Protein AF-A0AAW2R3E1-F1 (afdb_monomer_lite)

Structure (mmCIF, N/CA/C/O backbone):
data_AF-A0AAW2R3E1-F1
#
_entry.id   AF-A0AAW2R3E1-F1
#
loop_
_atom_site.group_PDB
_atom_site.id
_atom_site.type_symbol
_atom_site.label_atom_id
_atom_site.label_alt_id
_atom_site.label_comp_id
_atom_site.label_asym_id
_atom_site.label_entity_id
_atom_site.label_seq_id
_atom_site.pdbx_PDB_ins_code
_atom_site.Cartn_x
_atom_site.Cartn_y
_atom_site.Cartn_z
_atom_site.occupancy
_atom_site.B_iso_or_equiv
_atom_site.auth_seq_id
_atom_site.auth_comp_id
_atom_site.auth_asym_id
_atom_site.auth_atom_id
_atom_site.pdbx_PDB_model_num
ATOM 1 N N . MET A 1 1 ? -11.290 8.138 23.178 1.00 70.69 1 MET A N 1
ATOM 2 C CA . MET A 1 1 ? -11.155 8.264 21.714 1.00 70.69 1 MET A CA 1
ATOM 3 C C . MET A 1 1 ? -10.761 6.908 21.169 1.00 70.69 1 MET A C 1
ATOM 5 O O . MET A 1 1 ? -9.964 6.234 21.815 1.00 70.69 1 MET A O 1
ATOM 9 N N . ARG A 1 2 ? -11.375 6.491 20.065 1.00 88.38 2 ARG A N 1
ATOM 10 C CA . ARG A 1 2 ? -11.081 5.219 19.397 1.00 88.38 2 ARG A CA 1
ATOM 11 C C . ARG A 1 2 ? -9.670 5.233 18.798 1.00 88.38 2 ARG A C 1
ATOM 13 O O . ARG A 1 2 ? -9.182 6.306 18.434 1.00 88.38 2 ARG A O 1
ATOM 20 N N . LYS A 1 3 ? -8.992 4.086 18.714 1.00 89.12 3 LYS A N 1
ATOM 21 C CA . LYS A 1 3 ? -7.607 4.036 18.204 1.00 89.12 3 LYS A CA 1
ATOM 22 C C . LYS A 1 3 ? -7.579 4.349 16.707 1.00 89.12 3 LYS A C 1
ATOM 24 O O . LYS A 1 3 ? -6.730 5.106 16.241 1.00 89.12 3 LYS A O 1
ATOM 29 N N . THR A 1 4 ? -8.578 3.860 15.976 1.00 91.50 4 THR A N 1
ATOM 30 C CA . THR A 1 4 ? -8.786 4.168 14.553 1.00 91.50 4 THR A CA 1
ATOM 31 C C . THR A 1 4 ? -9.031 5.659 14.314 1.00 91.50 4 THR A C 1
ATOM 33 O O . THR A 1 4 ? -8.464 6.239 13.391 1.00 91.50 4 THR A O 1
ATOM 36 N N . GLU A 1 5 ? -9.815 6.308 15.175 1.00 91.56 5 GLU A N 1
ATOM 37 C CA . GLU A 1 5 ? -10.100 7.746 15.118 1.00 91.56 5 GLU A CA 1
ATOM 38 C C . GLU A 1 5 ? -8.854 8.591 15.423 1.00 91.56 5 GLU A C 1
ATOM 40 O O . GLU A 1 5 ? -8.583 9.564 14.718 1.00 91.56 5 GLU A O 1
ATOM 45 N N . PHE A 1 6 ? -8.041 8.173 16.402 1.00 92.44 6 PHE A N 1
ATOM 46 C CA . PHE A 1 6 ? -6.749 8.803 16.681 1.00 92.44 6 PHE A CA 1
ATOM 47 C C . PHE A 1 6 ? -5.841 8.788 15.452 1.00 92.44 6 PHE A C 1
ATOM 49 O O . PHE A 1 6 ? -5.371 9.852 15.046 1.00 92.44 6 PHE A O 1
ATOM 56 N N . TYR A 1 7 ? -5.640 7.617 14.838 1.00 93.50 7 TYR A N 1
ATOM 57 C CA . TYR A 1 7 ? -4.780 7.501 13.661 1.00 93.50 7 TYR A CA 1
ATOM 58 C C . TYR A 1 7 ? -5.293 8.329 12.492 1.00 93.50 7 TYR A C 1
ATOM 60 O O . TYR A 1 7 ? -4.514 9.069 11.897 1.00 93.50 7 TYR A O 1
ATOM 68 N N . LYS A 1 8 ? -6.593 8.260 12.186 1.00 91.56 8 LYS A N 1
ATOM 69 C CA . LYS A 1 8 ? -7.190 9.045 11.098 1.00 91.56 8 LYS A CA 1
ATOM 70 C C . LYS A 1 8 ?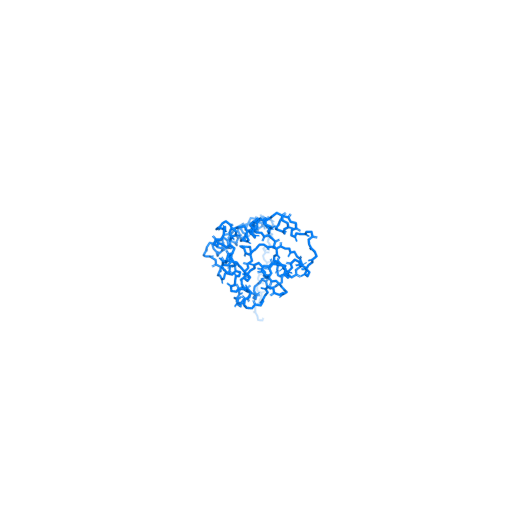 -6.939 10.542 11.278 1.00 91.56 8 LYS A C 1
ATOM 72 O O . LYS A 1 8 ? -6.458 11.190 10.357 1.00 91.56 8 LYS A O 1
ATOM 77 N N . LEU A 1 9 ? -7.220 11.074 12.468 1.00 88.94 9 LEU A N 1
ATOM 78 C CA . LEU A 1 9 ? -7.142 12.512 12.732 1.00 88.94 9 LEU A CA 1
ATOM 79 C C . LEU A 1 9 ? -5.705 13.034 12.850 1.00 88.94 9 LEU A C 1
ATOM 81 O O . LEU A 1 9 ? -5.425 14.128 12.366 1.00 88.94 9 LEU A O 1
ATOM 85 N N . HIS A 1 10 ? -4.814 12.277 13.495 1.00 88.25 10 HIS A N 1
ATOM 86 C CA . HIS A 1 10 ? -3.500 12.784 13.912 1.00 88.25 10 HIS A CA 1
ATOM 87 C C . HIS A 1 10 ? -2.332 12.243 13.087 1.00 88.25 10 HIS A C 1
ATOM 89 O O . HIS A 1 10 ? -1.281 12.876 13.069 1.00 88.25 10 HIS A O 1
ATOM 95 N N . VAL A 1 11 ? -2.493 11.092 12.427 1.00 91.62 11 VAL A N 1
ATOM 96 C CA . VAL A 1 11 ? -1.415 10.436 11.671 1.00 91.62 11 VAL A CA 1
ATOM 97 C C . VAL A 1 11 ? -1.705 10.468 10.177 1.00 91.62 11 VAL A C 1
ATOM 99 O O . VAL A 1 11 ? -0.964 11.099 9.431 1.00 91.62 11 VAL A O 1
ATOM 102 N N . LEU A 1 12 ? -2.794 9.834 9.730 1.00 91.31 12 LEU A N 1
ATOM 103 C CA . LEU A 1 12 ? -3.047 9.621 8.300 1.00 91.31 12 LEU A CA 1
ATOM 104 C C . LEU A 1 12 ? -3.230 10.948 7.545 1.00 91.31 12 LEU A C 1
ATOM 106 O O . LEU A 1 12 ? -2.727 11.090 6.438 1.00 91.31 12 LEU A O 1
ATOM 110 N N . ASN A 1 13 ? -3.876 11.938 8.170 1.00 90.50 13 ASN A N 1
ATOM 111 C CA . ASN A 1 13 ? -4.088 13.266 7.582 1.00 90.50 13 ASN A CA 1
ATOM 112 C C . ASN A 1 13 ? -2.808 14.086 7.371 1.00 90.50 13 ASN A C 1
ATOM 114 O O . ASN A 1 13 ? -2.841 15.062 6.631 1.00 90.50 13 ASN A O 1
ATOM 118 N N . ARG A 1 14 ? -1.711 13.750 8.057 1.00 92.12 14 ARG A N 1
ATOM 119 C CA . ARG A 1 14 ? -0.466 14.537 8.043 1.00 92.12 14 ARG A CA 1
ATOM 120 C C . ARG A 1 14 ? 0.730 13.686 7.646 1.00 92.12 14 ARG A C 1
ATOM 122 O O . ARG A 1 14 ? 1.859 14.020 7.976 1.00 92.12 14 ARG A O 1
ATOM 129 N N . ILE A 1 15 ? 0.488 12.557 6.983 1.00 91.25 15 ILE A N 1
ATOM 130 C CA . ILE A 1 15 ? 1.507 11.522 6.826 1.00 91.25 15 ILE A CA 1
ATOM 131 C C . ILE A 1 15 ? 2.708 11.974 5.988 1.00 91.25 15 ILE A C 1
ATOM 133 O O . ILE A 1 15 ? 3.830 11.550 6.248 1.00 91.25 15 ILE A O 1
ATOM 137 N N . GLU A 1 16 ? 2.481 12.878 5.036 1.00 88.31 16 GLU A N 1
ATOM 138 C CA . GLU A 1 16 ? 3.524 13.506 4.219 1.00 88.31 16 GLU A CA 1
ATOM 139 C C . GLU A 1 16 ? 4.341 14.551 4.997 1.00 88.31 16 GLU A C 1
ATOM 141 O O . GLU A 1 16 ? 5.484 14.825 4.644 1.00 88.31 16 GLU A O 1
ATOM 146 N N . GLU A 1 17 ? 3.778 15.114 6.072 1.00 91.81 17 GLU A N 1
ATOM 147 C CA . GLU A 1 17 ? 4.441 16.098 6.941 1.00 91.81 17 GLU A CA 1
ATOM 148 C C . GLU A 1 17 ? 5.324 15.429 8.008 1.00 91.81 17 GLU A C 1
ATOM 150 O O . GLU A 1 17 ? 6.119 16.099 8.668 1.00 91.81 17 GLU A O 1
ATOM 155 N N . LEU A 1 18 ? 5.165 14.118 8.217 1.00 91.50 18 LEU A N 1
ATOM 156 C CA . LEU A 1 18 ? 5.939 13.361 9.194 1.00 91.50 18 LEU A CA 1
ATOM 157 C C . LEU A 1 18 ? 7.349 13.073 8.670 1.00 91.50 18 LEU A C 1
ATOM 159 O O . LEU A 1 18 ? 7.546 12.707 7.512 1.00 91.50 18 LEU A O 1
ATOM 163 N N . GLU A 1 19 ? 8.329 13.163 9.569 1.00 93.25 19 GLU A N 1
ATOM 164 C CA . GLU A 1 19 ? 9.696 12.720 9.302 1.00 93.25 19 GLU A CA 1
ATOM 165 C C . GLU A 1 19 ? 9.715 11.238 8.896 1.00 93.25 19 GLU A C 1
ATOM 167 O O . GLU A 1 19 ? 9.007 10.426 9.493 1.00 93.25 19 GLU A O 1
ATOM 172 N N . THR A 1 20 ? 10.534 10.886 7.898 1.00 91.94 20 THR A N 1
ATOM 173 C CA . THR A 1 20 ? 10.589 9.546 7.286 1.00 91.94 20 THR A CA 1
ATOM 174 C C . THR A 1 20 ? 10.667 8.421 8.316 1.00 91.94 20 THR A C 1
ATOM 176 O O . THR A 1 20 ? 9.826 7.526 8.298 1.00 91.94 20 THR A O 1
ATOM 179 N N . ASP A 1 21 ? 11.607 8.486 9.260 1.00 91.81 21 ASP A N 1
ATOM 180 C CA . ASP A 1 21 ? 11.803 7.415 10.245 1.00 91.81 21 ASP A CA 1
ATOM 181 C C . ASP A 1 21 ? 10.606 7.280 11.200 1.00 91.81 21 ASP A C 1
ATOM 183 O O . ASP A 1 21 ? 10.192 6.173 11.560 1.00 91.81 21 ASP A O 1
ATOM 187 N N . VAL A 1 22 ? 10.007 8.412 11.582 1.00 93.62 22 VAL A N 1
ATOM 188 C CA . VAL A 1 22 ? 8.828 8.457 12.456 1.00 93.62 22 VAL A CA 1
ATOM 189 C C . VAL A 1 22 ? 7.605 7.913 11.723 1.00 93.62 22 VAL A C 1
ATOM 191 O O . VAL A 1 22 ? 6.894 7.060 12.261 1.00 93.62 22 VAL A O 1
ATOM 194 N N . ARG A 1 23 ? 7.374 8.362 10.486 1.00 94.62 23 ARG A N 1
ATOM 195 C CA . ARG A 1 23 ? 6.297 7.885 9.614 1.00 94.62 23 ARG A CA 1
ATOM 196 C C . ARG A 1 23 ? 6.382 6.379 9.429 1.00 94.62 23 ARG A C 1
ATOM 198 O O . ARG A 1 23 ? 5.396 5.682 9.662 1.00 94.62 23 ARG A O 1
ATOM 205 N N . ASP A 1 24 ? 7.550 5.884 9.039 1.00 94.38 24 ASP A N 1
ATOM 206 C CA . ASP A 1 24 ? 7.749 4.481 8.708 1.00 94.38 24 ASP A CA 1
ATOM 207 C C . ASP A 1 24 ? 7.547 3.602 9.954 1.00 94.38 24 ASP A C 1
ATOM 209 O O . ASP A 1 24 ? 6.831 2.601 9.897 1.00 94.38 24 ASP A O 1
ATOM 213 N N . SER A 1 25 ? 8.070 4.018 11.112 1.00 95.06 25 SER A N 1
ATOM 214 C CA . SER A 1 25 ? 7.866 3.332 12.398 1.00 95.06 25 SER A CA 1
ATOM 215 C C . SER A 1 25 ? 6.389 3.265 12.816 1.00 95.06 25 SER A C 1
ATOM 217 O O . SER A 1 25 ? 5.878 2.200 13.195 1.00 95.06 25 SER A O 1
ATOM 219 N N . ILE A 1 26 ? 5.663 4.382 12.697 1.00 94.81 26 ILE A N 1
ATOM 220 C CA . ILE A 1 26 ? 4.228 4.433 13.005 1.00 94.81 26 ILE A CA 1
ATOM 221 C C . ILE A 1 26 ? 3.444 3.550 12.032 1.00 94.81 26 ILE A C 1
ATOM 223 O O . ILE A 1 26 ? 2.590 2.777 12.466 1.00 94.81 26 ILE A O 1
ATOM 227 N N . MET A 1 27 ? 3.739 3.620 10.733 1.00 95.75 27 MET A N 1
ATOM 228 C CA . MET A 1 27 ? 3.038 2.827 9.725 1.00 95.75 27 MET A CA 1
ATOM 229 C C . MET A 1 27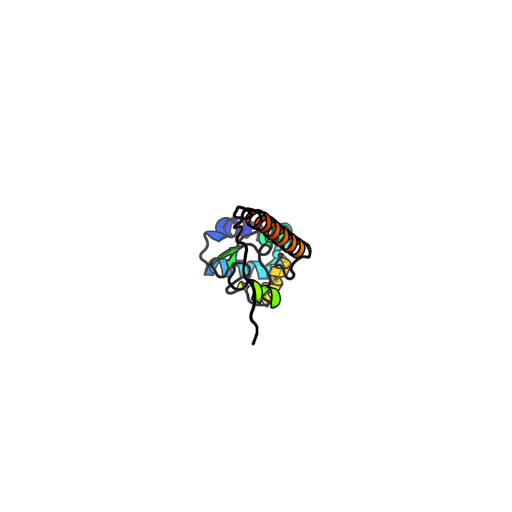 ? 3.290 1.333 9.884 1.00 95.75 27 MET A C 1
ATOM 231 O O . MET A 1 27 ? 2.353 0.552 9.747 1.00 95.75 27 MET A O 1
ATOM 235 N N . LEU A 1 28 ? 4.500 0.918 10.252 1.00 95.38 28 LEU A N 1
ATOM 236 C CA . LEU A 1 28 ? 4.775 -0.481 10.582 1.00 95.38 28 LEU A CA 1
ATOM 237 C C . LEU A 1 28 ? 3.956 -0.947 11.785 1.00 95.38 28 LEU A C 1
ATOM 239 O O . LEU A 1 28 ? 3.377 -2.030 11.740 1.00 95.38 28 LEU A O 1
ATOM 243 N N . SER A 1 29 ? 3.845 -0.111 12.818 1.00 95.12 29 SER A N 1
ATOM 244 C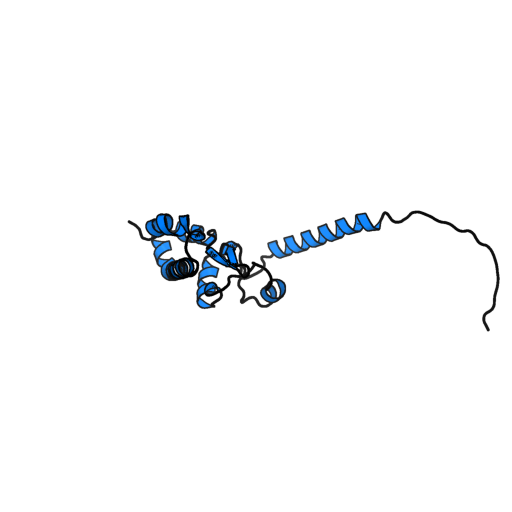 CA . SER A 1 29 ? 3.009 -0.406 13.987 1.00 95.12 29 SER A CA 1
ATOM 245 C C . SER A 1 29 ? 1.531 -0.532 13.592 1.00 95.12 29 SER A C 1
ATOM 247 O O . SER A 1 29 ? 0.856 -1.480 13.982 1.00 95.12 29 SER A O 1
ATOM 249 N N . ILE A 1 30 ? 1.036 0.368 12.735 1.00 95.19 30 ILE A N 1
ATOM 250 C CA . ILE A 1 30 ? -0.333 0.309 12.205 1.00 95.19 30 ILE A CA 1
ATOM 251 C C . ILE A 1 30 ? -0.567 -0.972 11.392 1.00 95.19 30 ILE A C 1
ATOM 253 O O . ILE A 1 30 ? -1.617 -1.593 11.543 1.00 95.19 30 ILE A O 1
ATOM 257 N N . LEU A 1 31 ? 0.387 -1.385 10.551 1.00 94.62 31 LEU A N 1
ATOM 258 C CA . LEU A 1 31 ? 0.286 -2.623 9.768 1.00 94.62 31 LEU A CA 1
ATOM 259 C C . LEU A 1 31 ? 0.241 -3.864 10.668 1.00 94.62 31 LEU A C 1
ATOM 261 O O . LEU A 1 31 ? -0.562 -4.762 10.422 1.00 94.62 31 LEU A O 1
ATOM 265 N N . GLN A 1 32 ? 1.044 -3.894 11.734 1.00 93.19 32 GLN A N 1
ATOM 266 C CA . GLN A 1 32 ? 1.041 -4.986 12.714 1.00 93.19 32 GLN A CA 1
ATOM 267 C C . GLN A 1 32 ? -0.289 -5.090 13.471 1.00 93.19 32 GLN A C 1
ATOM 269 O O . GLN A 1 32 ? -0.759 -6.193 13.749 1.00 93.19 32 GLN A O 1
ATOM 274 N N . GLU A 1 33 ? -0.913 -3.953 13.775 1.00 93.12 33 GLU A N 1
ATOM 275 C CA . GLU A 1 33 ? -2.189 -3.875 14.498 1.00 93.12 33 GLU A CA 1
ATOM 276 C C . GLU A 1 33 ? -3.419 -3.838 13.573 1.00 93.12 33 GLU A C 1
ATOM 278 O O . GLU A 1 33 ? -4.562 -3.693 14.022 1.00 93.12 33 GLU A O 1
ATOM 283 N N . LEU A 1 34 ? -3.205 -3.972 12.262 1.00 91.56 34 LEU A N 1
ATOM 284 C CA . LEU A 1 34 ? -4.243 -3.832 11.247 1.00 91.56 34 LEU A CA 1
ATOM 285 C C . LEU A 1 34 ? -5.465 -4.734 11.490 1.00 91.56 34 LEU A C 1
ATOM 287 O O . LEU A 1 34 ? -6.584 -4.230 11.342 1.00 91.56 34 LEU A O 1
ATOM 291 N N . PRO A 1 35 ? -5.327 -6.019 11.884 1.00 89.06 35 PRO A N 1
ATOM 292 C CA . PRO A 1 35 ? -6.486 -6.863 12.153 1.00 89.06 35 PRO A CA 1
ATOM 293 C C . PRO A 1 35 ? -7.386 -6.293 13.254 1.00 89.06 35 PRO A C 1
ATOM 295 O O . PRO A 1 35 ? -8.606 -6.288 13.100 1.00 89.06 35 PRO A O 1
ATOM 298 N N . GLN A 1 36 ? -6.806 -5.764 14.336 1.00 90.88 36 GLN A N 1
ATOM 299 C CA . GLN A 1 36 ? -7.563 -5.187 15.451 1.00 90.88 36 GLN A CA 1
ATOM 300 C C . GLN A 1 36 ? -8.222 -3.865 15.043 1.00 90.88 36 GLN A C 1
ATOM 302 O O . GLN A 1 36 ? -9.396 -3.640 15.341 1.00 90.88 36 GLN A O 1
ATOM 307 N N . LEU A 1 37 ? -7.504 -3.027 14.293 1.00 91.94 37 LEU A N 1
ATOM 308 C CA . LEU A 1 37 ? -8.032 -1.764 13.775 1.00 91.94 37 LEU A CA 1
ATOM 309 C C . LEU A 1 37 ? -9.197 -1.986 12.800 1.00 91.94 37 LEU A C 1
ATOM 311 O O . LEU A 1 37 ? -10.151 -1.215 12.808 1.00 91.94 37 LEU A O 1
ATOM 315 N N . CYS A 1 38 ? -9.170 -3.064 12.011 1.00 90.50 38 CYS A N 1
ATOM 316 C CA . CYS A 1 38 ? -10.273 -3.424 11.114 1.00 90.50 38 CYS A CA 1
ATOM 317 C C . CYS A 1 38 ? -11.522 -3.925 11.854 1.00 90.50 38 CYS A C 1
ATOM 319 O O . CYS A 1 38 ? -12.629 -3.748 11.350 1.00 90.50 38 CYS A O 1
ATOM 321 N N . VAL A 1 39 ? -11.362 -4.557 13.024 1.00 91.88 39 VAL A N 1
ATOM 322 C CA . VAL A 1 39 ? -12.497 -4.946 13.884 1.00 91.88 39 VAL A CA 1
ATOM 323 C C . VAL A 1 39 ? -13.176 -3.706 14.466 1.00 91.88 39 VAL A C 1
ATOM 325 O O . VAL A 1 39 ? -14.399 -3.661 14.565 1.00 91.88 39 VAL A O 1
ATOM 328 N N . GLU A 1 40 ? -12.389 -2.693 14.830 1.00 91.81 40 GLU A N 1
ATOM 329 C CA . GLU A 1 40 ? -12.896 -1.416 15.338 1.00 91.81 40 GLU A CA 1
ATOM 330 C C . GLU A 1 40 ? -13.523 -0.554 14.230 1.00 91.81 40 GLU A C 1
ATOM 332 O O . GLU A 1 40 ? -14.544 0.097 14.458 1.00 91.81 40 GLU A O 1
ATOM 337 N N . ASP A 1 41 ? -12.932 -0.556 13.032 1.00 91.75 41 ASP A N 1
ATOM 338 C CA . ASP A 1 41 ? -13.421 0.167 11.862 1.00 91.75 41 ASP A CA 1
ATOM 339 C C . ASP A 1 41 ? -13.033 -0.537 10.551 1.00 91.75 41 ASP A C 1
ATOM 341 O O . ASP A 1 41 ? -11.899 -0.456 10.074 1.00 91.75 41 ASP A O 1
ATOM 345 N N . ALA A 1 42 ? -14.008 -1.176 9.905 1.00 89.94 42 ALA A N 1
ATOM 346 C CA . ALA A 1 42 ? -13.788 -1.901 8.655 1.00 89.94 42 ALA A CA 1
ATOM 347 C C . ALA A 1 42 ? -13.332 -0.999 7.488 1.00 89.94 42 ALA A C 1
ATOM 349 O O . ALA A 1 42 ? -12.680 -1.486 6.561 1.00 89.94 42 ALA A O 1
ATOM 350 N N . SER A 1 43 ? -13.626 0.310 7.527 1.00 92.12 43 SER A N 1
ATOM 351 C CA . SER A 1 43 ? -13.171 1.268 6.505 1.00 92.12 43 SER A CA 1
ATOM 352 C C . SER A 1 43 ? -11.664 1.519 6.563 1.00 92.12 43 SER A C 1
ATOM 354 O O . SER A 1 43 ? -11.075 1.975 5.584 1.00 92.12 43 SER A O 1
ATOM 356 N N . PHE A 1 44 ? -11.023 1.203 7.693 1.00 92.69 44 PHE A N 1
ATOM 357 C CA . PHE A 1 44 ? -9.608 1.477 7.922 1.00 92.69 44 PHE A CA 1
ATOM 358 C C . PHE A 1 44 ? -8.713 0.780 6.893 1.00 92.69 44 PHE A C 1
ATOM 360 O O . PHE A 1 44 ? -7.760 1.376 6.392 1.00 92.69 44 PHE A O 1
ATOM 367 N N . ARG A 1 45 ? -9.075 -0.447 6.497 1.00 92.44 45 ARG A N 1
ATOM 368 C CA . ARG A 1 45 ? -8.361 -1.191 5.453 1.00 92.44 45 ARG A CA 1
ATOM 369 C C . ARG A 1 45 ? -8.397 -0.474 4.105 1.00 92.44 45 ARG A C 1
ATOM 371 O O . ARG A 1 45 ? -7.373 -0.373 3.440 1.00 92.44 45 ARG A O 1
ATOM 378 N N . GLU A 1 46 ? -9.564 0.034 3.717 1.00 94.06 46 GLU A N 1
ATOM 379 C CA . GLU A 1 46 ? -9.738 0.736 2.441 1.00 94.06 46 GLU A CA 1
ATOM 380 C C . GLU A 1 46 ? -9.017 2.089 2.433 1.00 94.06 46 GLU A C 1
ATOM 382 O O . GLU A 1 46 ? -8.473 2.503 1.412 1.00 94.06 46 GLU A O 1
ATOM 387 N N . ILE A 1 47 ? -8.937 2.756 3.585 1.00 94.50 47 ILE A N 1
ATOM 388 C CA . ILE A 1 47 ? -8.145 3.980 3.727 1.00 94.50 47 ILE A CA 1
ATOM 389 C C . ILE A 1 47 ? -6.662 3.673 3.500 1.00 94.50 47 ILE A C 1
ATOM 391 O O . ILE A 1 47 ? -6.038 4.305 2.652 1.00 94.50 47 ILE A O 1
ATOM 395 N N . LEU A 1 48 ? -6.104 2.672 4.189 1.00 95.19 48 LEU A N 1
ATOM 396 C CA . LEU A 1 48 ? -4.687 2.317 4.037 1.00 95.19 48 LEU A CA 1
ATOM 397 C C . LEU A 1 48 ? -4.336 1.802 2.642 1.00 95.19 48 LEU A C 1
ATOM 399 O O . LEU A 1 48 ? -3.241 2.066 2.157 1.00 95.19 48 LEU A O 1
ATOM 403 N N . ARG A 1 49 ? -5.261 1.101 1.981 1.00 95.38 49 ARG A N 1
ATOM 404 C CA . ARG A 1 49 ? -5.106 0.660 0.590 1.00 95.38 49 ARG A CA 1
ATOM 405 C C . ARG A 1 49 ? -4.799 1.818 -0.364 1.00 95.38 49 ARG A C 1
ATOM 407 O O . ARG A 1 49 ? -4.025 1.643 -1.306 1.00 95.38 49 ARG A O 1
ATOM 414 N N . ASN A 1 50 ? -5.424 2.971 -0.132 1.00 95.50 50 ASN A N 1
ATOM 415 C CA . ASN A 1 50 ? -5.355 4.133 -1.016 1.00 95.50 50 ASN A CA 1
ATOM 416 C C . ASN A 1 50 ? -4.415 5.236 -0.507 1.00 95.50 50 ASN A C 1
ATOM 418 O O . ASN A 1 50 ? -4.044 6.106 -1.289 1.00 95.50 50 ASN A O 1
ATOM 422 N N . LEU A 1 51 ? -4.009 5.189 0.763 1.00 95.75 51 LEU A N 1
ATOM 423 C CA . LEU A 1 51 ? -3.109 6.163 1.372 1.00 95.75 51 LEU A CA 1
ATOM 424 C C . LEU A 1 51 ? -1.687 6.042 0.819 1.00 95.75 51 LEU A C 1
ATOM 426 O O . LEU A 1 51 ? -1.140 4.943 0.743 1.00 95.75 51 LEU A O 1
ATOM 430 N N . GLU A 1 52 ? -1.069 7.172 0.490 1.00 95.75 52 GLU A N 1
ATOM 431 C CA . GLU A 1 52 ? 0.308 7.235 0.004 1.00 95.75 52 GLU A CA 1
ATOM 432 C C . GLU A 1 52 ? 1.278 7.344 1.183 1.00 95.75 52 GLU A C 1
ATOM 434 O O . GLU A 1 52 ? 1.496 8.411 1.745 1.00 95.75 52 GLU A O 1
ATOM 439 N N . PHE A 1 53 ? 1.833 6.207 1.600 1.00 95.94 53 PHE A N 1
ATOM 440 C CA . PHE A 1 53 ? 2.765 6.140 2.733 1.00 95.94 53 PHE A CA 1
ATOM 441 C C . PHE A 1 53 ? 3.981 5.250 2.474 1.00 95.94 53 PHE A C 1
ATOM 443 O O . PHE A 1 53 ? 4.899 5.228 3.290 1.00 95.94 53 PHE A O 1
ATOM 450 N N . LEU A 1 54 ? 3.987 4.496 1.371 1.00 96.25 54 LEU A N 1
ATOM 451 C CA . LEU A 1 54 ? 5.073 3.582 1.048 1.00 96.25 54 LEU A CA 1
ATOM 452 C C . LEU A 1 54 ? 6.147 4.320 0.250 1.00 96.25 54 LEU A C 1
ATOM 454 O O . LEU A 1 54 ? 5.831 4.806 -0.839 1.00 96.25 54 LEU A O 1
ATOM 458 N N . PRO A 1 55 ? 7.393 4.388 0.745 1.00 95.31 55 PRO A N 1
ATOM 459 C CA . PRO A 1 55 ? 8.489 4.969 -0.009 1.00 95.31 55 PRO A CA 1
ATOM 460 C C . PRO A 1 55 ? 8.849 4.091 -1.211 1.00 95.31 55 PRO A C 1
ATOM 462 O O . PRO A 1 55 ? 8.781 2.860 -1.148 1.00 95.31 55 PRO A O 1
ATOM 465 N N . THR A 1 56 ? 9.251 4.737 -2.301 1.00 95.31 56 THR A N 1
ATOM 466 C CA . THR A 1 56 ? 9.824 4.108 -3.499 1.00 95.31 56 THR A CA 1
ATOM 467 C C . THR A 1 56 ? 11.333 4.353 -3.572 1.00 95.31 56 THR A C 1
ATOM 469 O O . THR A 1 56 ? 11.918 4.948 -2.663 1.00 95.31 56 THR A O 1
ATOM 472 N N . ILE A 1 57 ? 11.999 3.875 -4.627 1.00 93.06 57 ILE A N 1
ATOM 473 C CA . ILE A 1 57 ? 13.445 4.071 -4.808 1.00 93.06 57 ILE A CA 1
ATOM 474 C C . ILE A 1 57 ? 13.821 5.545 -5.033 1.00 93.06 57 ILE A C 1
ATOM 476 O O . ILE A 1 57 ? 14.870 5.979 -4.561 1.00 93.06 57 ILE A O 1
ATOM 480 N N . SER A 1 58 ? 12.951 6.341 -5.666 1.00 92.19 58 SER A N 1
ATOM 481 C CA . SER A 1 58 ? 13.147 7.791 -5.818 1.00 92.19 58 SER A CA 1
ATOM 482 C C . SER A 1 58 ? 12.844 8.603 -4.552 1.00 92.19 58 SER A C 1
ATOM 484 O O . SER A 1 58 ? 13.085 9.810 -4.524 1.00 92.19 58 SER A O 1
ATOM 486 N N . GLY A 1 59 ? 12.294 7.968 -3.511 1.00 89.94 59 GLY A N 1
ATOM 487 C CA . GLY A 1 59 ? 11.839 8.632 -2.289 1.00 89.94 59 GLY A CA 1
ATOM 488 C C . GLY A 1 59 ? 10.414 9.191 -2.356 1.00 89.94 59 GLY A C 1
ATOM 489 O O . GLY A 1 59 ? 9.954 9.775 -1.376 1.00 89.94 59 GLY A O 1
ATOM 490 N N . THR A 1 60 ? 9.690 9.003 -3.467 1.00 93.12 60 THR A N 1
ATOM 491 C CA . THR A 1 60 ? 8.258 9.346 -3.526 1.00 93.12 60 THR A CA 1
ATOM 492 C C . THR A 1 60 ? 7.417 8.402 -2.670 1.00 93.12 60 THR A C 1
ATOM 494 O O . THR A 1 60 ? 7.786 7.245 -2.463 1.00 93.12 60 THR A O 1
ATOM 497 N N . LEU A 1 61 ? 6.273 8.887 -2.183 1.00 95.00 61 LEU A N 1
ATOM 498 C CA . LEU A 1 61 ? 5.295 8.059 -1.483 1.00 95.00 61 LEU A CA 1
ATOM 499 C C . LEU A 1 61 ? 4.221 7.568 -2.443 1.00 95.00 61 LEU A C 1
ATOM 501 O O . LEU A 1 61 ? 3.708 8.322 -3.266 1.00 95.00 61 LEU A O 1
ATOM 505 N N . LYS A 1 62 ? 3.864 6.291 -2.321 1.00 96.38 62 LYS A N 1
ATOM 506 C CA . LYS A 1 62 ? 2.776 5.674 -3.081 1.00 96.38 62 LYS A CA 1
ATOM 507 C C . LYS A 1 62 ? 1.902 4.814 -2.187 1.00 96.38 62 LYS A C 1
ATOM 509 O O . LYS A 1 62 ? 2.255 4.477 -1.055 1.00 96.38 62 LYS A O 1
ATOM 514 N N . SER A 1 63 ? 0.721 4.486 -2.698 1.00 96.38 63 SER A N 1
ATOM 515 C CA . SER A 1 63 ? -0.219 3.623 -1.999 1.00 96.38 63 SER A CA 1
ATOM 516 C C . SER A 1 63 ? 0.040 2.144 -2.282 1.00 96.38 63 SER A C 1
ATOM 518 O O . SER A 1 63 ? 0.510 1.807 -3.376 1.00 96.38 63 SER A O 1
ATOM 520 N N . PRO A 1 64 ? -0.304 1.237 -1.346 1.00 95.31 64 PRO A N 1
ATOM 521 C CA . PRO A 1 64 ? -0.189 -0.204 -1.563 1.00 95.31 64 PRO A CA 1
ATOM 522 C C . PRO A 1 64 ? -0.852 -0.660 -2.867 1.00 95.31 64 PRO A C 1
ATOM 524 O O . PRO A 1 64 ? -0.261 -1.426 -3.621 1.00 95.31 64 PRO A O 1
ATOM 527 N N . ALA A 1 65 ? -2.032 -0.117 -3.195 1.00 94.25 65 ALA A N 1
ATOM 528 C CA . ALA A 1 65 ? -2.768 -0.453 -4.416 1.00 94.25 65 ALA A CA 1
ATOM 529 C C . ALA A 1 65 ? -2.051 -0.079 -5.728 1.00 94.25 65 ALA A C 1
ATOM 531 O O . ALA A 1 65 ? -2.428 -0.572 -6.797 1.00 94.25 65 ALA A O 1
ATOM 532 N N . LYS A 1 66 ? -1.062 0.821 -5.685 1.00 93.69 66 LYS A N 1
ATOM 533 C CA . LYS A 1 66 ? -0.319 1.286 -6.867 1.00 93.69 66 LYS A CA 1
ATOM 534 C C . LYS A 1 66 ? 0.999 0.540 -7.085 1.00 93.69 66 LYS A C 1
ATOM 536 O O . LYS A 1 66 ? 1.537 0.642 -8.185 1.00 93.69 66 LYS A O 1
ATOM 541 N N . LEU A 1 67 ? 1.490 -0.199 -6.093 1.00 94.88 67 LEU A N 1
ATOM 542 C CA . LEU A 1 67 ? 2.793 -0.863 -6.130 1.00 94.88 67 LEU A CA 1
ATOM 543 C C . LEU A 1 67 ? 2.676 -2.365 -6.420 1.00 94.88 67 LEU A C 1
ATOM 545 O O . LEU A 1 67 ? 1.630 -2.984 -6.199 1.00 94.88 67 LEU A O 1
ATOM 549 N N . TYR A 1 68 ? 3.770 -2.940 -6.911 1.00 94.31 68 TYR A N 1
ATOM 550 C CA . TYR A 1 68 ? 3.929 -4.372 -7.143 1.00 94.31 68 TYR A CA 1
ATOM 551 C C . TYR A 1 68 ? 4.745 -5.036 -6.031 1.00 94.31 68 TYR A C 1
ATOM 553 O O . TYR A 1 68 ? 5.515 -4.386 -5.322 1.00 94.31 68 TYR A O 1
ATOM 561 N N . ASP A 1 69 ? 4.564 -6.346 -5.877 1.00 93.06 69 ASP A N 1
ATOM 562 C CA . ASP A 1 69 ? 5.358 -7.172 -4.971 1.00 93.06 69 ASP A CA 1
ATOM 563 C C . ASP A 1 69 ? 6.743 -7.447 -5.595 1.00 93.06 69 ASP A C 1
ATOM 565 O O . ASP A 1 69 ? 6.809 -8.071 -6.658 1.00 93.06 69 ASP A O 1
ATOM 569 N N . PRO A 1 70 ? 7.853 -7.010 -4.965 1.00 91.94 70 PRO A N 1
ATOM 570 C CA . PRO A 1 70 ? 9.201 -7.199 -5.503 1.00 91.94 70 PRO A CA 1
ATOM 571 C C . PRO A 1 70 ? 9.657 -8.665 -5.495 1.00 91.94 70 PRO A C 1
ATOM 573 O O . PRO A 1 70 ? 10.660 -8.992 -6.118 1.00 91.94 70 PRO A O 1
ATOM 576 N N . ARG A 1 71 ? 8.933 -9.570 -4.819 1.00 89.38 71 ARG A N 1
ATOM 577 C CA . ARG A 1 71 ? 9.204 -11.019 -4.869 1.00 89.38 71 ARG A CA 1
ATOM 578 C C . ARG A 1 71 ? 8.816 -11.649 -6.206 1.00 89.38 71 ARG A C 1
ATOM 580 O O . ARG A 1 71 ? 9.152 -12.803 -6.452 1.00 89.38 71 ARG A O 1
ATOM 587 N N . ASN A 1 72 ? 8.086 -10.925 -7.052 1.00 87.62 72 ASN A N 1
ATOM 588 C CA . ASN A 1 72 ? 7.848 -11.338 -8.424 1.00 87.62 72 ASN A CA 1
ATOM 589 C C . ASN A 1 72 ? 9.086 -10.994 -9.267 1.00 87.62 72 ASN A C 1
ATOM 591 O O . ASN A 1 72 ? 9.213 -9.871 -9.750 1.00 87.62 72 ASN A O 1
ATOM 595 N N . GLU A 1 73 ? 9.992 -11.963 -9.418 1.00 87.44 73 GLU A N 1
ATOM 596 C CA . GLU A 1 73 ? 11.281 -11.786 -10.102 1.00 87.44 73 GLU A CA 1
ATOM 597 C C . GLU A 1 73 ? 11.127 -11.265 -11.538 1.00 87.44 73 GLU A C 1
ATOM 599 O O . GLU A 1 73 ? 11.889 -10.399 -11.960 1.00 87.44 73 GLU A O 1
ATOM 604 N N . GLU A 1 74 ? 10.113 -11.736 -12.272 1.00 85.81 74 GLU A N 1
ATOM 605 C CA . GLU A 1 74 ? 9.856 -11.309 -13.651 1.00 85.81 74 GLU A CA 1
ATOM 606 C C . GLU A 1 74 ? 9.463 -9.830 -13.720 1.00 85.81 74 GLU A C 1
ATOM 608 O O . GLU A 1 74 ? 10.012 -9.073 -14.520 1.00 85.81 74 GLU A O 1
ATOM 613 N N . LEU A 1 75 ? 8.528 -9.397 -12.867 1.00 86.25 75 LEU A N 1
ATOM 614 C CA . LEU A 1 75 ? 8.124 -7.992 -12.809 1.00 86.25 75 LEU A CA 1
ATOM 615 C C . LEU A 1 75 ? 9.246 -7.101 -12.301 1.00 86.25 75 LEU A C 1
ATOM 617 O O . LEU A 1 75 ? 9.417 -5.989 -12.801 1.00 86.25 75 LEU A O 1
ATOM 621 N N . TYR A 1 76 ? 9.979 -7.581 -11.302 1.00 88.62 76 TYR A N 1
ATOM 622 C CA . TYR A 1 76 ? 11.086 -6.853 -10.715 1.00 88.62 76 TYR A CA 1
ATOM 623 C C . TYR A 1 76 ? 12.176 -6.600 -11.759 1.00 88.62 76 TYR A C 1
ATOM 625 O O . TYR A 1 76 ? 12.515 -5.446 -11.992 1.00 88.62 76 TYR A O 1
ATOM 633 N N . ALA A 1 77 ? 12.608 -7.624 -12.500 1.00 88.44 77 ALA A N 1
ATOM 634 C CA . ALA A 1 77 ? 13.608 -7.481 -13.562 1.00 88.44 77 ALA A CA 1
ATOM 635 C C . ALA A 1 77 ? 13.205 -6.487 -14.671 1.00 88.44 77 ALA A C 1
ATOM 637 O O . ALA A 1 77 ? 14.064 -5.912 -15.332 1.00 88.44 77 ALA A O 1
ATOM 638 N N . LEU A 1 78 ? 11.903 -6.281 -14.898 1.00 88.06 78 LEU A N 1
ATOM 639 C CA . LEU A 1 78 ? 11.399 -5.343 -15.907 1.00 88.06 78 LEU A CA 1
ATOM 640 C C . LEU A 1 78 ? 11.277 -3.899 -15.403 1.00 88.06 78 LEU A C 1
ATOM 642 O O . LEU A 1 78 ? 11.248 -2.975 -16.216 1.00 88.06 78 LEU A O 1
ATOM 646 N N . LEU A 1 79 ? 11.122 -3.700 -14.093 1.00 88.44 79 LEU A N 1
ATOM 647 C CA . LEU A 1 79 ? 10.681 -2.430 -13.506 1.00 88.44 79 LEU A CA 1
ATOM 648 C C . LEU A 1 79 ? 11.545 -1.966 -12.320 1.00 88.44 79 LEU A C 1
ATOM 650 O O . LEU A 1 79 ? 11.158 -0.997 -11.666 1.00 88.44 79 LEU A O 1
ATOM 654 N N . GLU A 1 80 ? 12.656 -2.633 -12.000 1.00 87.44 80 GLU A N 1
ATOM 655 C CA . GLU A 1 80 ? 13.469 -2.374 -10.796 1.00 87.44 80 GLU A CA 1
ATOM 656 C C . GLU A 1 80 ? 13.947 -0.920 -10.673 1.00 87.44 80 GLU A C 1
ATOM 658 O O . GLU A 1 80 ? 13.938 -0.361 -9.578 1.00 87.44 80 GLU A O 1
ATOM 663 N N . ASP A 1 81 ? 14.245 -0.268 -11.798 1.00 86.69 81 ASP A N 1
ATOM 664 C CA . ASP A 1 81 ? 14.679 1.135 -11.853 1.00 86.69 81 ASP A CA 1
ATOM 665 C C . ASP A 1 81 ? 13.519 2.148 -11.792 1.00 86.69 81 ASP A C 1
ATOM 667 O O . ASP A 1 81 ? 13.707 3.353 -11.974 1.00 86.69 81 ASP A O 1
ATOM 671 N N . SER A 1 82 ? 12.291 1.679 -11.572 1.00 89.88 82 SER A N 1
ATOM 672 C CA . SER A 1 82 ? 11.094 2.516 -11.523 1.00 89.88 82 SER A CA 1
ATOM 673 C C . SER A 1 82 ? 10.494 2.588 -10.120 1.00 89.88 82 SER A C 1
ATOM 675 O O . SER A 1 82 ? 10.673 1.712 -9.278 1.00 89.88 82 SER A O 1
ATOM 677 N N . ASP A 1 83 ? 9.667 3.606 -9.886 1.00 92.88 83 ASP A N 1
ATOM 678 C CA . ASP A 1 83 ? 8.905 3.776 -8.644 1.00 92.88 83 ASP A CA 1
ATOM 679 C C . ASP A 1 83 ? 7.698 2.828 -8.544 1.00 92.88 83 ASP A C 1
ATOM 681 O O . ASP A 1 83 ? 6.582 3.240 -8.211 1.00 92.88 83 ASP A O 1
ATOM 685 N N . SER A 1 84 ? 7.898 1.564 -8.898 1.00 93.19 84 SER A N 1
ATOM 686 C CA . SER A 1 84 ? 6.856 0.540 -8.981 1.00 93.19 84 SER A CA 1
ATOM 687 C C . SER A 1 84 ? 6.856 -0.413 -7.785 1.00 93.19 84 SER A C 1
ATOM 689 O O . SER A 1 84 ? 5.901 -1.173 -7.627 1.00 93.19 84 SER A O 1
ATOM 691 N N . PHE A 1 85 ? 7.871 -0.340 -6.918 1.00 94.88 85 PHE A N 1
ATOM 692 C CA . PHE A 1 85 ? 8.044 -1.226 -5.766 1.00 94.88 85 PHE A CA 1
ATOM 693 C C . PHE A 1 85 ? 8.218 -0.452 -4.453 1.00 94.88 85 PHE A C 1
ATOM 695 O O . PHE A 1 85 ? 8.758 0.659 -4.459 1.00 94.88 85 PHE A O 1
ATOM 702 N N . PRO A 1 86 ? 7.785 -1.033 -3.318 1.00 95.56 86 PRO A N 1
ATOM 703 C CA . PRO A 1 86 ? 8.089 -0.497 -1.999 1.00 95.56 86 PRO A CA 1
ATOM 704 C C . PRO A 1 86 ? 9.585 -0.636 -1.682 1.00 95.56 86 PRO A C 1
ATOM 706 O O . PRO A 1 86 ? 10.205 -1.655 -1.991 1.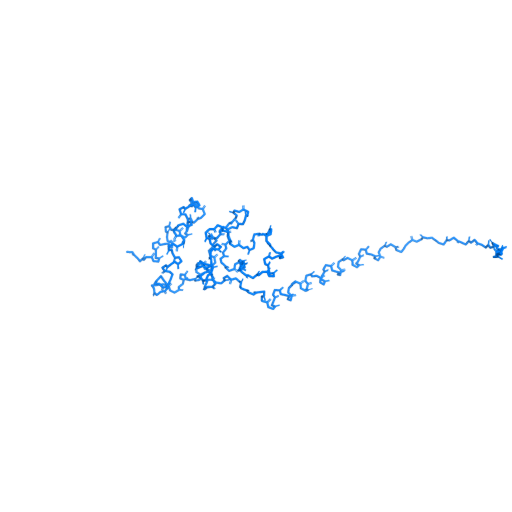00 95.56 86 PRO A O 1
ATOM 709 N N . SER A 1 87 ? 10.154 0.372 -1.024 1.00 94.12 87 SER A N 1
ATOM 710 C CA . SER A 1 87 ? 11.568 0.433 -0.642 1.00 94.12 87 SER A CA 1
ATOM 711 C C . SER A 1 87 ? 11.769 0.409 0.884 1.00 94.12 87 SER A C 1
ATOM 713 O O . SER A 1 87 ? 10.821 0.377 1.677 1.00 94.12 87 SER A O 1
ATOM 715 N N . GLY A 1 88 ? 13.033 0.371 1.318 1.00 92.25 88 GLY A N 1
ATOM 716 C CA . GLY A 1 88 ? 13.402 0.465 2.732 1.00 92.25 88 GLY A CA 1
ATOM 717 C C . GLY A 1 88 ? 12.872 -0.694 3.581 1.00 92.25 88 GLY A C 1
ATOM 718 O O . GLY A 1 88 ? 13.012 -1.862 3.230 1.00 92.25 88 GLY A O 1
ATOM 719 N N . THR A 1 89 ? 12.268 -0.391 4.732 1.00 93.81 89 THR A N 1
ATOM 720 C CA . THR A 1 89 ? 11.749 -1.434 5.637 1.00 93.81 89 THR A CA 1
ATOM 721 C C . THR A 1 89 ? 10.512 -2.149 5.077 1.00 93.81 89 THR A C 1
ATOM 723 O O . THR A 1 89 ? 10.235 -3.284 5.473 1.00 93.81 89 THR A O 1
ATOM 726 N N . PHE A 1 90 ? 9.804 -1.539 4.122 1.00 94.56 90 PHE A N 1
ATOM 727 C CA . PHE A 1 90 ? 8.585 -2.099 3.535 1.00 94.56 90 PHE A CA 1
ATOM 728 C C . PHE A 1 90 ? 8.838 -3.178 2.474 1.00 94.56 90 PHE A C 1
ATOM 730 O O . PHE A 1 90 ? 7.900 -3.876 2.100 1.00 94.56 90 PHE A O 1
ATOM 737 N N . SER A 1 91 ? 10.088 -3.377 2.039 1.00 93.12 91 SER A N 1
ATOM 738 C CA . SER A 1 91 ? 10.472 -4.469 1.129 1.00 93.12 91 SER A CA 1
ATOM 739 C C . SER A 1 91 ? 10.739 -5.803 1.846 1.00 93.12 91 SER A C 1
ATOM 741 O O . SER A 1 91 ? 10.984 -6.825 1.206 1.00 93.12 91 SER A O 1
ATOM 743 N N . LYS A 1 92 ? 10.686 -5.835 3.185 1.00 94.12 92 LYS A N 1
ATOM 744 C CA . LYS A 1 92 ? 10.885 -7.065 3.968 1.00 94.12 92 LYS A CA 1
ATOM 745 C C . LYS A 1 92 ? 9.700 -8.014 3.783 1.00 94.12 92 LYS A C 1
ATOM 747 O O . LYS A 1 92 ? 8.557 -7.589 3.922 1.00 94.12 92 LYS A O 1
ATOM 752 N N . SER A 1 93 ? 9.962 -9.313 3.592 1.00 90.31 93 SER A N 1
ATOM 753 C CA . SER A 1 93 ? 8.919 -10.322 3.306 1.00 90.31 93 SER A CA 1
ATOM 754 C C . SER A 1 93 ? 7.723 -10.268 4.263 1.00 90.31 93 SER A C 1
ATOM 756 O O . SER A 1 93 ? 6.589 -10.237 3.805 1.00 90.31 93 SER A O 1
ATOM 758 N N . GLY A 1 94 ? 7.959 -10.179 5.578 1.00 89.69 94 GLY A N 1
ATOM 759 C CA . GLY A 1 94 ? 6.862 -10.126 6.554 1.00 89.69 94 GLY A CA 1
ATOM 760 C C . GLY A 1 94 ? 5.988 -8.871 6.441 1.00 89.69 94 GLY A C 1
ATOM 761 O O . GLY A 1 94 ? 4.812 -8.911 6.781 1.00 89.69 94 GLY A O 1
ATOM 762 N N . VAL A 1 95 ? 6.538 -7.760 5.938 1.00 94.12 95 VAL A N 1
ATOM 763 C CA . VAL A 1 95 ? 5.771 -6.535 5.669 1.00 94.12 95 VAL A CA 1
ATOM 764 C C . VAL A 1 95 ? 5.018 -6.653 4.351 1.00 94.12 95 VAL A C 1
ATOM 766 O O . VAL A 1 95 ? 3.843 -6.299 4.296 1.00 94.12 95 VAL A O 1
ATOM 769 N N . LEU A 1 96 ? 5.650 -7.218 3.321 1.00 93.81 96 LEU A N 1
ATOM 770 C CA . LEU A 1 96 ? 5.006 -7.479 2.033 1.00 93.81 96 LEU A CA 1
ATOM 771 C C . LEU A 1 96 ? 3.757 -8.355 2.187 1.00 93.81 96 LEU A C 1
ATOM 773 O O . LEU A 1 96 ? 2.736 -8.049 1.579 1.00 93.81 96 LEU A O 1
ATOM 777 N N . ASP A 1 97 ? 3.789 -9.371 3.054 1.00 90.50 97 ASP A N 1
ATOM 778 C CA . ASP A 1 97 ? 2.621 -10.217 3.345 1.00 90.50 97 ASP A CA 1
ATOM 779 C C . ASP A 1 97 ? 1.437 -9.408 3.903 1.00 90.50 97 ASP A C 1
ATOM 781 O O . ASP A 1 97 ? 0.286 -9.626 3.523 1.00 90.50 97 ASP A O 1
ATOM 785 N N . MET A 1 98 ? 1.708 -8.410 4.750 1.00 92.25 98 MET A N 1
ATOM 786 C CA . MET A 1 98 ? 0.676 -7.494 5.249 1.00 92.25 98 MET A CA 1
ATOM 787 C C . MET A 1 98 ? 0.173 -6.552 4.144 1.00 92.25 98 MET A C 1
ATOM 789 O O . MET A 1 98 ? -1.031 -6.313 4.027 1.00 92.25 98 MET A O 1
ATOM 793 N N . LEU A 1 99 ? 1.077 -6.041 3.303 1.00 94.19 99 LEU A N 1
ATOM 794 C CA . LEU A 1 99 ? 0.746 -5.138 2.196 1.00 94.19 99 LEU A CA 1
ATOM 795 C C . LEU A 1 99 ? -0.068 -5.825 1.089 1.00 94.19 99 LEU A C 1
ATOM 797 O O . LEU A 1 99 ? -0.914 -5.175 0.472 1.00 94.19 99 LEU A O 1
ATOM 801 N N . GLN A 1 100 ? 0.103 -7.132 0.871 1.00 91.88 100 GLN A N 1
ATOM 802 C CA . GLN A 1 100 ? -0.767 -7.911 -0.020 1.00 91.88 100 GLN A CA 1
ATOM 803 C C . GLN A 1 100 ? -2.236 -7.823 0.407 1.00 91.88 100 GLN A C 1
ATOM 805 O O . GLN A 1 100 ? -3.110 -7.580 -0.427 1.00 91.88 100 GLN A O 1
ATOM 810 N N . GLY A 1 101 ? -2.514 -7.905 1.713 1.00 88.31 101 GLY A N 1
ATOM 811 C CA . GLY A 1 101 ? -3.860 -7.713 2.267 1.00 88.31 101 GLY A CA 1
ATOM 812 C C . GLY A 1 101 ? -4.436 -6.304 2.057 1.00 88.31 101 GLY A C 1
ATOM 813 O O . GLY A 1 101 ? -5.650 -6.110 2.161 1.00 88.31 101 GLY A O 1
ATOM 814 N N . LEU A 1 102 ? -3.583 -5.330 1.730 1.00 92.00 102 LEU A N 1
ATOM 815 C CA . LEU A 1 102 ? -3.940 -3.949 1.401 1.00 92.00 102 LEU A CA 1
ATOM 816 C C . LEU A 1 102 ? -3.978 -3.671 -0.107 1.00 92.00 102 LEU A C 1
ATOM 818 O O . LEU A 1 102 ? -4.254 -2.542 -0.498 1.00 92.00 102 LEU A O 1
ATOM 822 N N . GLY A 1 103 ? -3.755 -4.672 -0.960 1.00 90.00 103 GLY A N 1
ATOM 823 C CA . GLY A 1 103 ? -3.866 -4.534 -2.414 1.00 90.00 103 GLY A CA 1
ATOM 824 C C . GLY A 1 103 ? -2.544 -4.368 -3.159 1.00 90.00 103 GLY A C 1
ATOM 825 O O . GLY A 1 103 ? -2.583 -3.955 -4.319 1.00 90.00 103 GLY A O 1
ATOM 826 N N . LEU A 1 104 ? -1.409 -4.704 -2.534 1.00 92.19 104 LEU A N 1
ATOM 827 C CA . LEU A 1 104 ? -0.134 -4.846 -3.241 1.00 92.19 104 LEU A CA 1
ATOM 828 C C . LEU A 1 104 ? -0.284 -5.854 -4.388 1.00 92.19 104 LEU A C 1
ATOM 830 O O . LEU A 1 104 ? -0.769 -6.972 -4.192 1.00 92.19 104 LEU A O 1
ATOM 834 N N . LYS A 1 105 ? 0.111 -5.458 -5.597 1.00 90.00 105 LYS A N 1
ATOM 835 C CA . LYS A 1 105 ? -0.099 -6.273 -6.796 1.00 90.00 105 LYS A CA 1
ATOM 836 C C . LYS A 1 105 ? 0.933 -7.395 -6.867 1.00 90.00 105 LYS A C 1
ATOM 838 O O . LYS A 1 105 ? 2.114 -7.146 -7.075 1.00 90.00 105 LYS A O 1
ATOM 843 N N . THR A 1 106 ? 0.480 -8.636 -6.743 1.00 80.06 106 THR A N 1
ATOM 844 C CA . THR A 1 106 ? 1.336 -9.835 -6.816 1.00 80.06 106 THR A CA 1
ATOM 845 C C . THR A 1 106 ? 1.466 -10.396 -8.232 1.00 80.06 106 THR A C 1
ATOM 847 O O . THR A 1 106 ? 2.452 -11.052 -8.566 1.00 80.06 106 THR A O 1
ATOM 850 N N . THR A 1 107 ? 0.486 -10.108 -9.085 1.00 66.06 107 THR A N 1
ATOM 851 C CA . THR A 1 107 ? 0.440 -10.530 -10.486 1.00 66.06 107 THR A CA 1
ATOM 852 C C . THR A 1 107 ? 0.070 -9.349 -11.370 1.00 66.06 107 THR A C 1
ATOM 854 O O . THR A 1 107 ? -0.752 -8.513 -10.980 1.00 66.06 107 THR A O 1
ATOM 857 N N . VAL A 1 108 ? 0.596 -9.312 -12.594 1.00 59.66 108 VAL A N 1
ATOM 858 C CA . VAL A 1 108 ? 0.022 -8.471 -13.649 1.00 59.66 108 VAL A CA 1
ATOM 859 C C . VAL A 1 108 ? -1.383 -9.003 -13.912 1.00 59.66 108 VAL A C 1
ATOM 861 O O . VAL A 1 108 ? -1.542 -10.153 -14.318 1.00 59.66 108 VAL A O 1
ATOM 864 N N . SER A 1 109 ? -2.419 -8.216 -13.617 1.00 55.78 109 SER A N 1
ATOM 865 C CA . SER A 1 109 ? -3.773 -8.613 -13.998 1.00 55.78 109 SER A CA 1
ATOM 866 C C . SER A 1 109 ? -3.827 -8.777 -15.518 1.00 55.78 109 SER A C 1
ATOM 868 O O . SER A 1 109 ? -3.157 -8.045 -16.248 1.00 55.78 109 SER A O 1
ATOM 870 N N . VAL A 1 110 ? -4.633 -9.718 -16.013 1.00 54.09 110 VAL A N 1
ATOM 871 C CA . VAL A 1 110 ? -4.849 -9.902 -17.460 1.00 54.09 110 VAL A CA 1
ATOM 872 C C . VAL A 1 110 ? -5.213 -8.567 -18.128 1.00 54.09 110 VAL A C 1
ATOM 874 O O . VAL A 1 110 ? -4.741 -8.275 -19.222 1.00 54.09 110 VAL A O 1
ATOM 877 N N . ASP A 1 111 ? -5.944 -7.697 -17.426 1.00 51.34 111 ASP A N 1
ATOM 878 C CA . ASP A 1 111 ? -6.224 -6.325 -17.853 1.00 51.34 111 ASP A CA 1
ATOM 879 C C . ASP A 1 111 ? -4.972 -5.479 -18.105 1.00 51.34 111 ASP A C 1
ATOM 881 O O . ASP A 1 111 ? -4.913 -4.781 -19.112 1.00 51.34 111 ASP A O 1
ATOM 885 N N . ALA A 1 112 ? -3.953 -5.538 -17.246 1.00 56.88 112 ALA A N 1
ATOM 886 C CA . ALA A 1 112 ? -2.712 -4.795 -17.456 1.00 56.88 112 ALA A CA 1
ATOM 887 C C . ALA A 1 112 ? -1.921 -5.333 -18.663 1.00 56.88 112 ALA A C 1
ATOM 889 O O . ALA A 1 112 ? -1.385 -4.535 -19.429 1.00 56.88 112 ALA A O 1
ATOM 890 N N . VAL A 1 113 ? -1.936 -6.649 -18.912 1.00 62.75 113 VAL A N 1
ATOM 891 C CA . VAL A 1 113 ? -1.370 -7.235 -20.145 1.00 62.75 113 VAL A CA 1
ATOM 892 C C . VAL A 1 113 ? -2.125 -6.743 -21.382 1.00 62.75 113 VAL A C 1
ATOM 894 O O . VAL A 1 113 ? -1.501 -6.337 -22.361 1.00 62.75 113 VAL A O 1
ATOM 897 N N . ILE A 1 114 ? -3.461 -6.717 -21.336 1.00 65.56 114 ILE A N 1
ATOM 898 C CA . ILE A 1 114 ? -4.297 -6.208 -22.434 1.00 65.56 114 ILE A CA 1
ATOM 899 C C . ILE A 1 114 ? -4.022 -4.721 -22.684 1.00 65.56 114 ILE A C 1
ATOM 901 O O . ILE A 1 114 ? -3.934 -4.304 -23.838 1.00 65.56 114 ILE A O 1
ATOM 905 N N . GLN A 1 115 ? -3.867 -3.914 -21.633 1.00 59.38 115 GLN A N 1
ATOM 906 C CA . GLN A 1 115 ? -3.542 -2.492 -21.770 1.00 59.38 115 GLN A CA 1
ATOM 907 C C . GLN A 1 115 ? -2.154 -2.288 -22.383 1.00 59.38 115 GLN A C 1
ATOM 909 O O . GLN A 1 115 ? -2.029 -1.494 -23.312 1.00 59.38 115 GLN A O 1
ATOM 914 N N . CYS A 1 116 ? -1.140 -3.046 -21.953 1.00 59.84 116 CYS A N 1
ATOM 915 C CA . CYS A 1 116 ? 0.182 -3.023 -22.581 1.00 59.84 116 CYS A CA 1
ATOM 916 C C . CYS A 1 116 ? 0.114 -3.432 -24.061 1.00 59.84 116 CYS A C 1
ATOM 918 O O . CYS A 1 116 ? 0.658 -2.728 -24.908 1.00 59.84 116 CYS A O 1
ATOM 920 N N . ALA A 1 117 ? -0.599 -4.514 -24.391 1.00 66.38 117 ALA A N 1
ATOM 921 C CA . ALA A 1 117 ? -0.766 -4.974 -25.771 1.00 66.38 117 ALA A CA 1
ATOM 922 C C . ALA A 1 117 ? -1.444 -3.914 -26.657 1.00 66.38 117 ALA A C 1
ATOM 924 O O . ALA A 1 117 ? -0.966 -3.633 -27.754 1.00 66.38 117 ALA A O 1
ATOM 925 N N . ARG A 1 118 ? -2.502 -3.263 -26.154 1.00 68.25 118 ARG A N 1
ATOM 926 C CA . ARG A 1 118 ? -3.180 -2.153 -26.847 1.00 68.25 118 ARG A CA 1
ATOM 927 C C . ARG A 1 118 ? -2.276 -0.937 -27.024 1.00 68.25 118 ARG A C 1
ATOM 929 O O . ARG A 1 118 ? -2.324 -0.285 -28.061 1.00 68.25 118 ARG A O 1
ATOM 936 N N . HIS A 1 119 ? -1.451 -0.624 -26.029 1.00 64.75 119 HIS A N 1
ATOM 937 C CA . HIS A 1 119 ? -0.533 0.508 -26.105 1.00 64.75 119 HIS A CA 1
ATOM 938 C C . HIS A 1 119 ? 0.569 0.272 -27.147 1.00 64.75 119 HIS A C 1
ATOM 940 O O . HIS A 1 119 ? 0.875 1.169 -27.928 1.00 64.75 119 HIS A O 1
ATOM 946 N N . VAL A 1 120 ? 1.117 -0.947 -27.210 1.00 69.56 120 VAL A N 1
ATOM 947 C CA . VAL A 1 120 ? 2.081 -1.349 -28.248 1.00 69.56 120 VAL A CA 1
ATOM 948 C C . VAL A 1 120 ? 1.440 -1.298 -29.638 1.00 69.56 120 VAL A C 1
ATOM 950 O O . VAL A 1 120 ? 2.036 -0.730 -30.548 1.00 69.56 120 VAL A O 1
ATOM 953 N N . GLU A 1 121 ? 0.216 -1.807 -29.804 1.00 68.88 121 GLU A N 1
ATOM 954 C CA . GLU A 1 121 ? -0.528 -1.735 -31.073 1.00 68.88 121 GLU A CA 1
ATOM 955 C C . GLU A 1 121 ? -0.735 -0.284 -31.541 1.00 68.88 121 GLU A C 1
ATOM 957 O O . GLU A 1 121 ? -0.483 0.041 -32.704 1.00 68.88 121 GLU A O 1
ATOM 962 N N . HIS A 1 122 ? -1.110 0.612 -30.625 1.00 64.69 122 HIS A N 1
ATOM 963 C CA . HIS A 1 122 ? -1.278 2.034 -30.922 1.00 64.69 122 HIS A CA 1
ATOM 964 C C . HIS A 1 122 ? 0.041 2.688 -31.363 1.00 64.69 122 HIS A C 1
ATOM 966 O O . HIS A 1 122 ? 0.087 3.392 -32.373 1.00 64.69 122 HIS A O 1
ATOM 972 N N . LEU A 1 123 ? 1.142 2.390 -30.666 1.00 61.88 123 LEU A N 1
ATOM 973 C CA . LEU A 1 123 ? 2.473 2.909 -30.995 1.00 61.88 123 LEU A CA 1
ATOM 974 C C . LEU A 1 123 ? 2.988 2.396 -32.355 1.00 61.88 123 LEU A C 1
ATOM 976 O O . LEU A 1 123 ? 3.733 3.088 -33.055 1.00 61.88 123 LEU A O 1
ATOM 980 N N . MET A 1 124 ? 2.605 1.177 -32.745 1.00 59.97 124 MET A N 1
ATOM 981 C CA . MET A 1 124 ? 2.935 0.611 -34.056 1.00 59.97 124 MET A CA 1
ATOM 982 C C . MET A 1 124 ? 2.134 1.281 -35.178 1.00 59.97 124 MET A C 1
ATOM 984 O O . MET A 1 124 ? 2.697 1.571 -36.236 1.00 59.97 124 MET A O 1
ATOM 988 N N . HIS A 1 125 ? 0.865 1.612 -34.935 1.00 56.84 125 HIS A N 1
ATOM 989 C CA . HIS A 1 125 ? 0.035 2.341 -35.896 1.00 56.84 125 HIS A CA 1
ATOM 990 C C . HIS A 1 125 ? 0.518 3.783 -36.129 1.00 56.84 125 HIS A C 1
ATOM 992 O O . HIS A 1 125 ? 0.588 4.225 -37.277 1.00 56.84 125 HIS A O 1
ATOM 998 N N . GLU A 1 126 ? 0.946 4.491 -35.082 1.00 54.88 126 GLU A N 1
ATOM 999 C CA . GLU A 1 126 ? 1.494 5.854 -35.197 1.00 54.88 126 GLU A CA 1
ATOM 1000 C C . GLU A 1 126 ? 2.818 5.915 -35.984 1.00 54.88 126 GLU A C 1
ATOM 1002 O O . GLU A 1 126 ? 3.117 6.908 -36.656 1.00 54.88 126 GLU A O 1
ATOM 1007 N N . ASN A 1 127 ? 3.621 4.846 -35.950 1.00 52.00 127 ASN A N 1
ATOM 1008 C CA . ASN A 1 127 ? 4.867 4.760 -36.717 1.00 52.00 127 ASN A CA 1
ATOM 1009 C C . ASN A 1 127 ? 4.650 4.403 -38.197 1.00 52.00 127 ASN A C 1
ATOM 1011 O O . ASN A 1 127 ? 5.484 4.754 -39.039 1.00 52.00 127 ASN A O 1
ATOM 1015 N N . GLN A 1 128 ? 3.527 3.770 -38.546 1.00 48.59 128 GLN A N 1
ATOM 1016 C CA . GLN A 1 128 ? 3.203 3.437 -39.934 1.00 48.59 128 GLN A CA 1
ATOM 1017 C C . GLN A 1 128 ? 2.862 4.693 -40.760 1.00 48.59 128 GLN A C 1
ATOM 1019 O O . GLN A 1 128 ? 3.254 4.794 -41.925 1.00 48.59 128 GLN A O 1
ATOM 1024 N N . GLU A 1 129 ? 2.235 5.709 -40.158 1.00 49.34 129 GLU A N 1
ATOM 1025 C CA . GLU A 1 129 ? 1.891 6.958 -40.860 1.00 49.34 129 GLU A CA 1
ATOM 1026 C C . GLU A 1 129 ? 3.117 7.823 -41.206 1.00 49.34 129 GLU A C 1
ATOM 1028 O O . GLU A 1 129 ? 3.127 8.519 -42.224 1.00 49.34 129 GLU A O 1
ATOM 1033 N N . LYS A 1 130 ? 4.213 7.723 -40.439 1.00 47.28 130 LYS A N 1
ATOM 1034 C CA . LYS A 1 130 ? 5.471 8.440 -40.738 1.00 47.28 130 LYS A CA 1
ATOM 1035 C C . LYS A 1 130 ? 6.325 7.757 -41.812 1.00 47.28 130 LYS A C 1
ATOM 1037 O O . LYS A 1 130 ? 7.138 8.424 -42.455 1.00 47.28 130 LYS A O 1
ATOM 1042 N N . ALA A 1 131 ? 6.139 6.458 -42.054 1.00 47.31 131 ALA A N 1
ATOM 1043 C CA . ALA A 1 131 ? 6.903 5.706 -43.054 1.00 47.31 131 ALA A CA 1
ATOM 1044 C C . ALA A 1 131 ? 6.344 5.837 -44.487 1.00 47.31 131 ALA A C 1
ATOM 1046 O O . ALA A 1 131 ? 7.080 5.642 -45.457 1.00 47.31 131 ALA A O 1
ATOM 1047 N N . HIS A 1 132 ? 5.072 6.217 -44.655 1.00 43.50 132 HIS A N 1
ATOM 1048 C CA . HIS A 1 132 ? 4.443 6.320 -45.979 1.00 43.50 132 HIS A CA 1
ATOM 1049 C C . HIS A 1 132 ? 4.630 7.676 -46.693 1.00 43.50 132 HIS A C 1
ATOM 1051 O O . HIS A 1 132 ? 4.329 7.772 -47.881 1.00 43.50 132 HIS A O 1
ATOM 1057 N N . SER A 1 133 ? 5.226 8.691 -46.054 1.00 43.62 133 SER A N 1
ATOM 1058 C CA . SER A 1 133 ? 5.448 10.018 -46.669 1.00 43.62 133 SER A CA 1
ATOM 1059 C C . SER A 1 133 ? 6.765 10.168 -47.465 1.00 43.62 133 SER A C 1
ATOM 1061 O O . SER A 1 133 ? 7.105 11.277 -47.877 1.00 43.62 133 SER A O 1
ATOM 1063 N N . ARG A 1 134 ? 7.526 9.091 -47.722 1.00 50.53 134 ARG A N 1
ATOM 1064 C CA . ARG A 1 134 ? 8.773 9.133 -48.531 1.00 50.53 134 ARG A CA 1
ATOM 1065 C C . ARG A 1 134 ? 8.670 8.424 -49.888 1.00 50.53 134 ARG A C 1
ATOM 1067 O O . ARG A 1 134 ? 9.637 7.832 -50.357 1.00 50.53 134 ARG A O 1
ATOM 1074 N N . LYS A 1 135 ? 7.516 8.493 -50.556 1.00 48.88 135 LYS A N 1
ATOM 1075 C CA . LYS A 1 135 ? 7.417 8.167 -51.991 1.00 48.88 135 LYS A CA 1
ATOM 1076 C C . LYS A 1 135 ? 7.272 9.453 -52.800 1.00 48.88 135 LYS A C 1
ATOM 1078 O O . LYS A 1 135 ? 6.165 9.888 -53.089 1.00 48.88 135 LYS A O 1
ATOM 1083 N N . GLY A 1 136 ? 8.404 10.054 -53.156 1.00 43.50 136 GLY A N 1
ATOM 1084 C CA . GLY A 1 136 ? 8.469 11.213 -54.041 1.00 43.50 136 GLY A CA 1
ATOM 1085 C C . GLY 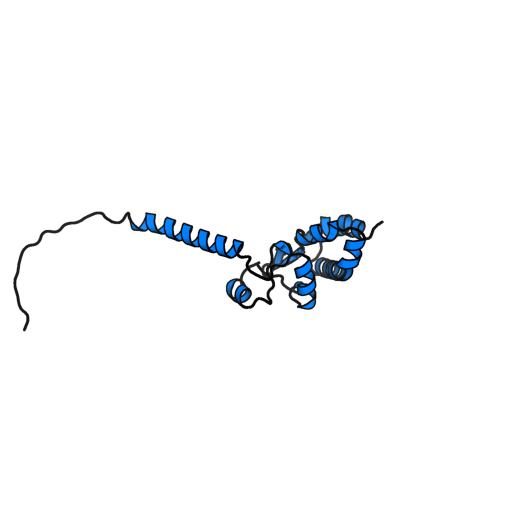A 1 136 ? 9.809 11.276 -54.770 1.00 43.50 136 GLY A C 1
ATOM 1086 O O . GLY A 1 136 ? 10.806 11.590 -54.138 1.00 43.50 136 GLY A O 1
ATOM 1087 N N . THR A 1 137 ? 9.749 10.962 -56.074 1.00 46.34 137 THR A N 1
ATOM 1088 C CA . THR A 1 137 ? 10.670 11.306 -57.184 1.00 46.34 137 THR A CA 1
ATOM 1089 C C . THR A 1 137 ? 12.113 10.754 -57.099 1.00 46.34 137 THR A C 1
ATOM 1091 O O . THR A 1 137 ? 12.817 10.898 -56.116 1.00 46.34 137 THR A O 1
ATOM 1094 N N . SER A 1 138 ? 12.677 10.092 -58.113 1.00 39.44 138 SER A N 1
ATOM 1095 C CA . SER A 1 138 ? 12.748 10.535 -59.507 1.00 39.44 138 SER A CA 1
ATOM 1096 C C . SER A 1 138 ? 13.080 9.371 -60.447 1.00 39.44 138 SER A C 1
ATOM 1098 O O . SER A 1 138 ? 13.955 8.555 -60.168 1.00 39.44 138 SER A O 1
ATOM 1100 N N . PHE A 1 139 ? 12.396 9.344 -61.589 1.00 45.28 139 PHE A N 1
ATOM 1101 C CA . PHE A 1 139 ? 12.811 8.626 -62.786 1.00 45.28 139 PHE A CA 1
ATOM 1102 C C . PHE A 1 139 ? 14.143 9.200 -63.285 1.00 45.28 139 PHE A C 1
ATOM 1104 O O . PHE A 1 139 ? 14.270 10.417 -63.406 1.00 45.28 139 PHE A O 1
ATOM 1111 N N . ILE A 1 140 ? 15.090 8.340 -63.660 1.00 47.28 140 ILE A N 1
ATOM 1112 C CA . ILE A 1 140 ? 16.103 8.695 -64.656 1.00 47.28 140 ILE A CA 1
ATOM 1113 C C . ILE A 1 140 ? 16.173 7.559 -65.669 1.00 47.28 140 ILE A C 1
ATOM 1115 O O . ILE A 1 140 ? 16.615 6.452 -65.376 1.00 47.28 140 ILE A O 1
ATOM 1119 N N . SER A 1 141 ? 15.641 7.859 -66.851 1.00 44.50 141 SER A N 1
ATOM 1120 C CA . SER A 1 141 ? 15.826 7.114 -68.088 1.00 44.50 141 SER A CA 1
ATOM 1121 C C . SER A 1 141 ? 17.292 7.214 -68.508 1.00 44.50 141 SER A C 1
ATOM 1123 O O . SER A 1 141 ? 17.824 8.318 -68.603 1.00 44.50 141 SER A O 1
ATOM 1125 N N . GLY A 1 142 ? 17.925 6.079 -68.785 1.00 39.44 142 GLY A N 1
ATOM 1126 C CA . GLY A 1 142 ? 19.286 5.998 -69.306 1.00 39.44 142 GLY A CA 1
ATOM 1127 C C . GLY A 1 142 ? 19.498 4.649 -69.981 1.00 39.44 142 GLY A C 1
ATOM 1128 O O . GLY A 1 142 ? 19.779 3.653 -69.325 1.00 39.44 142 GLY A O 1
ATOM 1129 N N . SER A 1 143 ? 19.264 4.629 -71.285 1.00 45.09 143 SER A N 1
ATOM 1130 C CA . SER A 1 143 ? 19.529 3.555 -72.238 1.00 45.09 143 SER A CA 1
ATOM 1131 C C . SER A 1 143 ? 21.029 3.240 -72.384 1.00 45.09 143 SER A C 1
ATOM 1133 O O . SER A 1 143 ? 21.842 4.158 -72.336 1.00 45.09 143 SER A O 1
ATOM 1135 N N . GLU A 1 144 ? 21.325 1.958 -72.674 1.00 41.91 144 GLU A N 1
ATOM 1136 C CA . GLU A 1 144 ? 22.587 1.395 -73.218 1.00 41.91 144 GLU A CA 1
ATOM 1137 C C . GLU A 1 144 ? 23.821 1.388 -72.276 1.00 41.91 144 GLU A C 1
ATOM 1139 O O . GLU A 1 144 ? 24.067 2.331 -71.544 1.00 41.91 144 GLU A O 1
ATOM 1144 N N . CYS A 1 145 ? 24.657 0.345 -72.155 1.00 38.56 145 CYS A N 1
ATOM 1145 C CA . CYS A 1 145 ? 25.131 -0.651 -73.118 1.00 38.56 145 CYS A CA 1
ATOM 1146 C C . CYS A 1 145 ? 25.644 -1.940 -72.417 1.00 38.56 145 CYS A C 1
ATOM 1148 O O . CYS A 1 145 ? 26.401 -1.874 -71.458 1.00 38.56 145 CYS A O 1
ATOM 1150 N N . ILE A 1 146 ? 25.221 -3.099 -72.941 1.00 41.00 146 ILE A N 1
ATOM 1151 C CA . ILE A 1 146 ? 26.011 -4.279 -73.374 1.00 41.00 146 ILE A CA 1
ATOM 1152 C C . ILE A 1 146 ? 27.282 -4.674 -72.581 1.00 41.00 146 ILE A C 1
ATOM 1154 O O . ILE A 1 146 ? 28.244 -3.925 -72.595 1.00 41.00 146 ILE A O 1
ATOM 1158 N N . LYS A 1 147 ? 27.273 -5.943 -72.096 1.00 44.78 147 LYS A N 1
ATOM 1159 C CA . LYS A 1 147 ? 28.351 -6.969 -71.910 1.00 44.78 147 LYS A CA 1
ATOM 1160 C C . LYS A 1 147 ? 29.709 -6.471 -71.358 1.00 44.78 147 LYS A C 1
ATOM 1162 O O . LYS A 1 147 ? 30.250 -5.484 -71.807 1.00 44.78 147 LYS A O 1
ATOM 1167 N N . VAL A 1 148 ? 30.376 -7.155 -70.428 1.00 34.66 148 VAL A N 1
ATOM 1168 C CA . VAL A 1 148 ? 30.961 -8.496 -70.592 1.00 34.66 148 VAL A CA 1
ATOM 1169 C C . VAL A 1 148 ? 31.175 -9.124 -69.207 1.00 34.66 148 VAL A C 1
ATOM 1171 O O . VAL A 1 148 ? 31.700 -8.481 -68.303 1.00 34.66 148 VAL A O 1
ATOM 1174 N N . ALA A 1 149 ? 30.775 -10.387 -69.067 1.00 36.62 149 ALA A N 1
ATOM 1175 C CA . ALA A 1 149 ? 31.349 -11.309 -68.098 1.00 36.62 149 ALA A CA 1
ATOM 1176 C C . ALA A 1 149 ? 32.485 -12.085 -68.786 1.00 36.62 149 ALA A C 1
ATOM 1178 O O . ALA A 1 149 ? 32.295 -12.518 -69.928 1.00 36.62 149 ALA A O 1
ATOM 1179 N N . THR A 1 150 ? 33.562 -12.342 -68.035 1.00 37.56 150 THR A N 1
ATOM 1180 C CA . THR A 1 150 ? 34.812 -13.078 -68.354 1.00 37.56 150 THR A CA 1
ATOM 1181 C C . THR A 1 150 ? 35.997 -12.199 -68.719 1.00 37.56 150 THR A C 1
ATOM 1183 O O . THR A 1 150 ? 35.925 -11.493 -69.747 1.00 37.56 150 THR A O 1
#

InterPro domains:
  IPR052972 Sacsin chaperone regulator [PTHR15600] (1-135)

pLDDT: mean 80.21, std 19.22, range [34.66, 96.38]

Foldseek 3Di:
DDPLVCCVVPDQVCLVVDDLVRSVVVVVVCLVCVVVSCVVPVCSLVSQLAGFRFQFPVRGTGGLQQAAQCVPVVVCVVAVVHRRHGDDPCNDPVNVVSSVSSHHHHDCPVVNVVVVVVVVVVVVVVVVVVVPPPPDDDDDDDDDDDDDDD

Secondary structure (DSSP, 8-state):
--HHHHHHHHTGGGTTTS-HHHHHHHHHHHHHTHHHHHHH-THHHHHHHH---EE-TTS-EE-GGGPBPTT-HHHHHHHTTSTTS--GGGGSHHHHHHHHTTT-B-S--HHHHHHHHHHHHHHHHHHHHHHTT-----------------

Organism: Sesamum radiatum (NCBI:txid300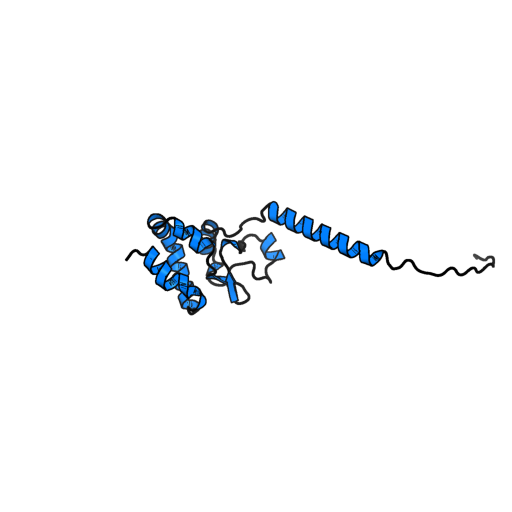843)

Sequence (150 aa):
MRKTEFYKLHVLNRIEELETDVRDSIMLSILQELPQLCVEDASFREILRNLEFLPTISGTLKSPAKLYDPRNEELYALLEDSDSFPSGTFSKSGVLDMLQGLGLKTTVSVDAVIQCARHVEHLMHENQEKAHSRKGTSFISGSECIKVAT

Radius of gyration: 27.25 Å; chains: 1; bounding box: 49×29×95 Å